Protein AF-A0A4Y2SSA8-F1 (afdb_monomer)

Radius of gyration: 27.98 Å; Cα contacts (8 Å, |Δi|>4): 42; chains: 1; bounding box: 52×66×75 Å

Mean predicted aligned error: 15.87 Å

Sequence (94 aa):
MLRHPSPLHRDQNSGHSRFASSARRHGLFSDGVILLHVNATQHSARVTQQLIESLGWGQMNHTLYRLHLFLHLKLYLSGQRFDDGVEVRDAVTS

Organism: Araneus ventricosus (NCBI:txid182803)

Foldseek 3Di:
DDDDDDDDDDDDPDDDDPDDDDDPPLPPDQPPAEDEDDPDPVCVDPVNVVVCVVSVYHYDDDPDDDPVVCPVVCVQCPPDDDPDPVRVVVSVVD

Structure (mmCIF, N/CA/C/O backbone):
data_AF-A0A4Y2SSA8-F1
#
_entry.id   AF-A0A4Y2SSA8-F1
#
loop_
_atom_site.group_PDB
_atom_site.id
_atom_site.type_symbol
_atom_site.la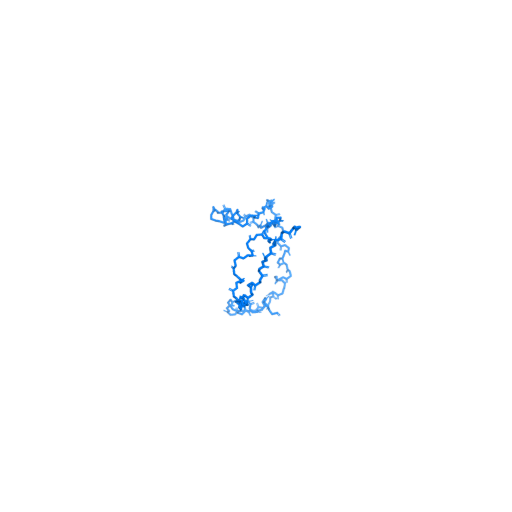bel_atom_id
_atom_site.label_alt_id
_atom_site.label_comp_id
_atom_site.labe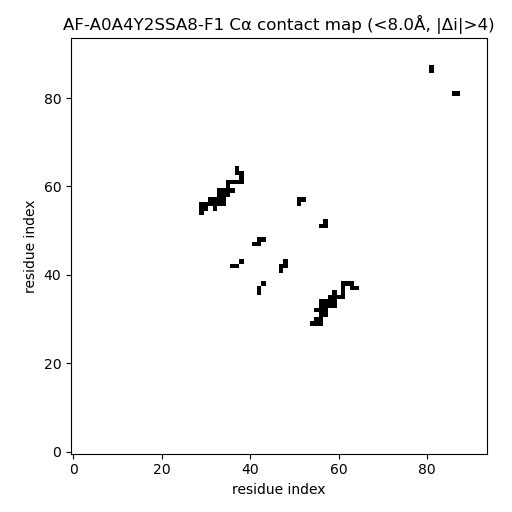l_asym_id
_atom_site.label_entity_id
_atom_site.label_seq_id
_atom_site.pdbx_PDB_ins_code
_atom_site.Cartn_x
_atom_site.Cartn_y
_atom_site.Cartn_z
_atom_site.occupancy
_atom_site.B_iso_or_equiv
_atom_site.auth_seq_id
_atom_site.auth_comp_id
_atom_site.auth_asym_id
_atom_site.auth_atom_id
_atom_site.pdbx_PDB_model_num
ATOM 1 N N . MET A 1 1 ? -34.457 -53.016 55.366 1.00 37.84 1 MET A N 1
ATOM 2 C CA . MET A 1 1 ? -33.230 -52.205 55.209 1.00 37.84 1 MET A CA 1
ATOM 3 C C . MET A 1 1 ? -33.095 -51.798 53.742 1.00 37.84 1 MET A C 1
ATOM 5 O O . MET A 1 1 ? -33.155 -52.667 52.893 1.00 37.84 1 MET A O 1
ATOM 9 N N . LEU A 1 2 ? -33.014 -50.482 53.507 1.00 36.12 2 LEU A N 1
ATOM 10 C CA . LEU A 1 2 ? -32.436 -49.711 52.385 1.00 36.12 2 LEU A CA 1
ATOM 11 C C . LEU A 1 2 ? -32.604 -50.109 50.888 1.00 36.12 2 LEU A C 1
ATOM 13 O O . LEU A 1 2 ? -31.952 -51.014 50.394 1.00 36.12 2 LEU A O 1
ATOM 17 N N . ARG A 1 3 ? -33.360 -49.236 50.187 1.00 37.62 3 ARG A N 1
ATOM 18 C CA . ARG A 1 3 ? -33.055 -48.432 48.967 1.00 37.62 3 ARG A CA 1
ATOM 19 C C . ARG A 1 3 ? -32.533 -49.099 47.667 1.00 37.62 3 ARG A C 1
ATOM 21 O O . ARG A 1 3 ? -31.387 -49.514 47.579 1.00 37.62 3 ARG A O 1
ATOM 28 N N . HIS A 1 4 ? -33.342 -48.963 46.606 1.00 42.09 4 HIS A N 1
ATOM 29 C CA . HIS A 1 4 ? -32.946 -48.767 45.189 1.00 42.09 4 HIS A CA 1
ATOM 30 C C . HIS A 1 4 ? -32.040 -47.515 45.024 1.00 42.09 4 HIS A C 1
ATOM 32 O O 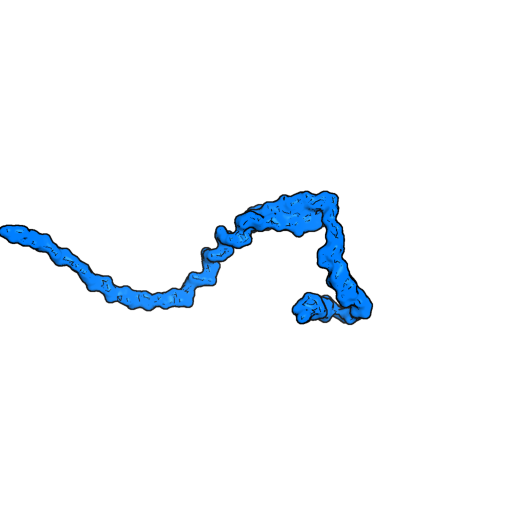. HIS A 1 4 ? -32.172 -46.626 45.875 1.00 42.09 4 HIS A O 1
ATOM 38 N N . PRO A 1 5 ? -31.174 -47.362 43.981 1.00 45.19 5 PRO A N 1
ATOM 39 C CA . PRO A 1 5 ? -31.621 -47.177 42.578 1.00 45.19 5 PRO A CA 1
ATOM 40 C C . PRO A 1 5 ? -30.668 -47.630 41.435 1.00 45.19 5 PRO A C 1
ATOM 42 O O . PRO A 1 5 ? -29.450 -47.666 41.575 1.00 45.19 5 PRO A O 1
ATOM 45 N N . SER A 1 6 ? -31.237 -47.894 40.250 1.00 45.25 6 SER A N 1
ATOM 46 C CA . SER A 1 6 ? -30.529 -47.875 38.950 1.00 45.25 6 SER A CA 1
ATOM 47 C C . SER A 1 6 ? -30.158 -46.433 38.572 1.00 45.25 6 SER A C 1
ATOM 49 O O . SER A 1 6 ? -30.907 -45.526 38.950 1.00 45.25 6 SER A O 1
ATOM 51 N N . PRO A 1 7 ? -29.072 -46.177 37.809 1.00 45.44 7 PRO A N 1
ATOM 52 C CA . PRO A 1 7 ? -29.283 -45.605 36.464 1.00 45.44 7 PRO A CA 1
ATOM 53 C C . PRO A 1 7 ? -28.148 -45.811 35.417 1.00 45.44 7 PRO A C 1
ATOM 55 O O . PRO A 1 7 ? -26.982 -45.946 35.755 1.00 45.44 7 PRO A O 1
ATOM 58 N N . LEU A 1 8 ? -28.534 -45.678 34.136 1.00 35.56 8 LEU A N 1
ATOM 59 C CA . LEU A 1 8 ? -27.768 -45.125 32.995 1.00 35.56 8 LEU A CA 1
ATOM 60 C C . LEU A 1 8 ? -26.475 -45.822 32.508 1.00 35.56 8 LEU A C 1
ATOM 62 O O . LEU A 1 8 ? -25.432 -45.709 33.133 1.00 35.56 8 LEU A O 1
ATOM 66 N N . HIS A 1 9 ? -26.480 -46.277 31.244 1.00 40.22 9 HIS A N 1
ATOM 67 C CA . HIS A 1 9 ? -25.534 -45.718 30.263 1.00 40.22 9 HIS A CA 1
ATOM 68 C C . HIS A 1 9 ? -26.070 -45.817 28.826 1.00 40.22 9 HIS A C 1
ATOM 70 O O . HIS A 1 9 ? -26.158 -46.882 28.220 1.00 40.22 9 HIS A O 1
ATOM 76 N N . ARG A 1 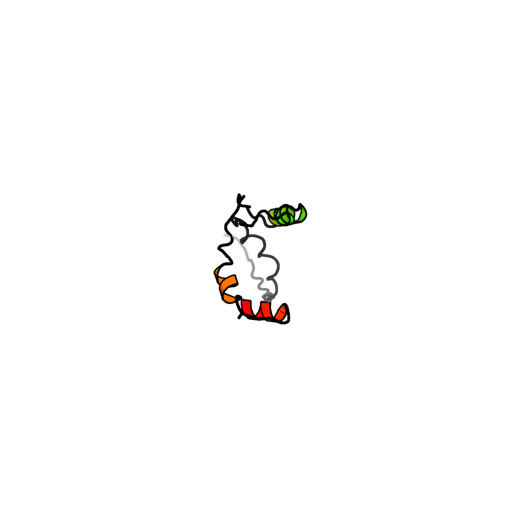10 ? -26.447 -44.652 28.301 1.00 33.78 10 ARG A N 1
ATOM 77 C CA . ARG A 1 10 ? -26.650 -44.354 26.887 1.00 33.78 10 ARG A CA 1
ATOM 78 C C . ARG A 1 10 ? -25.267 -44.048 26.324 1.00 33.78 10 ARG A C 1
ATOM 80 O O . ARG A 1 10 ? -24.699 -43.040 26.720 1.00 33.78 10 ARG A O 1
ATOM 87 N N . ASP A 1 11 ? -24.760 -44.863 25.407 1.00 39.25 11 ASP A N 1
ATOM 88 C CA . ASP A 1 11 ? -23.623 -44.468 24.572 1.00 39.25 11 ASP A CA 1
ATOM 89 C C . ASP A 1 11 ? -24.049 -44.526 23.105 1.00 39.25 11 ASP A C 1
ATOM 91 O O . ASP A 1 11 ? -24.115 -45.580 22.477 1.00 39.25 11 ASP A O 1
ATOM 95 N N . GLN A 1 12 ? -24.460 -43.370 22.587 1.00 45.62 12 GLN A N 1
ATOM 96 C CA . GLN A 1 12 ? -24.600 -43.143 21.156 1.00 45.62 12 GLN A CA 1
ATOM 97 C C . GLN A 1 12 ? -23.306 -42.465 20.719 1.00 45.62 12 GLN A C 1
ATOM 99 O O . GLN A 1 12 ? -23.152 -41.256 20.871 1.00 45.62 12 GLN A O 1
ATOM 104 N N . ASN A 1 13 ? -22.379 -43.262 20.190 1.00 40.41 13 ASN A N 1
ATOM 105 C CA . ASN A 1 13 ? -21.205 -42.791 19.468 1.00 40.41 13 ASN A CA 1
ATOM 106 C C . ASN A 1 13 ? -21.664 -42.049 18.200 1.00 40.41 13 ASN A C 1
ATOM 108 O O . ASN A 1 13 ? -21.858 -42.647 17.141 1.00 40.41 13 ASN A O 1
ATOM 112 N N . SER A 1 14 ? -21.904 -40.743 18.318 1.00 40.53 14 SER A N 1
ATOM 113 C CA . SER A 1 14 ? -22.128 -39.863 17.177 1.00 40.53 14 SER A CA 1
ATOM 114 C C . SER A 1 14 ? -20.777 -39.484 16.584 1.00 40.53 14 SER A C 1
ATOM 116 O O . SER A 1 14 ? -20.008 -38.740 17.196 1.00 40.53 14 SER A O 1
ATOM 118 N N . GLY A 1 15 ? -20.508 -40.009 15.388 1.00 40.22 15 GLY A N 1
ATOM 119 C CA . GLY A 1 15 ? -19.323 -39.718 14.594 1.00 40.22 15 GLY A CA 1
ATOM 120 C C . GLY A 1 15 ? -18.995 -38.225 14.559 1.00 40.22 15 GLY A C 1
ATOM 121 O O . GLY A 1 15 ? -19.814 -37.382 14.194 1.00 40.22 15 GLY A O 1
ATOM 122 N N . HIS A 1 16 ? -17.764 -37.917 14.953 1.00 43.97 16 HIS A N 1
ATOM 123 C CA . HIS A 1 16 ? -17.188 -36.584 14.957 1.00 43.97 16 HIS A CA 1
ATOM 124 C C . HIS A 1 16 ? -17.101 -36.041 13.523 1.00 43.97 16 HIS A C 1
ATOM 126 O O . HIS A 1 16 ? -16.201 -36.391 12.757 1.00 43.97 16 HIS A O 1
ATOM 132 N N . SER A 1 17 ? -18.050 -35.175 13.164 1.00 43.94 17 SER A N 1
ATOM 133 C CA . SER A 1 17 ? -18.021 -34.386 11.935 1.00 43.94 17 SER A CA 1
ATOM 134 C C . SER A 1 17 ? -16.798 -33.462 11.941 1.00 43.94 17 SER A C 1
ATOM 136 O O . SER A 1 17 ? -16.702 -32.530 12.741 1.00 43.94 17 SER A O 1
ATOM 138 N N . ARG A 1 18 ? -15.839 -33.728 11.048 1.00 53.56 18 ARG A N 1
ATOM 139 C CA . ARG A 1 18 ? -14.634 -32.915 10.839 1.00 53.56 18 ARG A CA 1
ATOM 140 C C . ARG A 1 18 ? -14.891 -31.745 9.888 1.00 53.56 18 ARG A C 1
ATOM 142 O O . ARG A 1 18 ? -14.181 -31.631 8.906 1.00 53.56 18 ARG A O 1
ATOM 149 N N . PHE A 1 19 ? -15.856 -30.868 10.142 1.00 51.25 19 PHE A N 1
ATOM 150 C CA . PHE A 1 19 ? -15.942 -29.602 9.397 1.00 51.25 19 PHE A CA 1
ATOM 151 C C . PHE A 1 19 ? -16.567 -28.499 10.250 1.00 51.25 19 PHE A C 1
ATOM 153 O O . PHE A 1 19 ? -17.758 -28.225 10.171 1.00 51.25 19 PHE A O 1
ATOM 160 N N . ALA A 1 20 ? -15.738 -27.843 11.064 1.00 48.06 20 ALA A N 1
ATOM 161 C CA . ALA A 1 20 ? -16.067 -26.555 11.670 1.00 48.06 20 ALA A CA 1
ATOM 162 C C . ALA A 1 20 ? -14.786 -25.790 12.042 1.00 48.06 20 ALA A C 1
ATOM 164 O O . ALA A 1 20 ? -14.429 -25.659 13.209 1.00 48.06 20 ALA A O 1
ATOM 165 N N . SER A 1 21 ? -14.079 -25.257 11.046 1.00 54.91 21 SER A N 1
ATOM 166 C CA . SER A 1 21 ? -12.985 -24.305 11.275 1.00 54.91 21 SER A CA 1
ATOM 167 C C . SER A 1 21 ? -13.104 -23.105 10.340 1.00 54.91 21 SER A C 1
ATOM 169 O O . SER A 1 21 ? -12.225 -22.856 9.525 1.00 54.91 21 SER A O 1
ATOM 171 N N . SER A 1 22 ? -14.209 -22.362 10.441 1.00 56.50 22 SER A N 1
ATOM 172 C CA . SER A 1 22 ? -14.357 -21.085 9.723 1.00 56.50 22 SER A CA 1
ATOM 173 C C . SER A 1 22 ? -14.889 -19.924 10.575 1.00 56.50 22 SER A C 1
ATOM 175 O O . SER A 1 22 ? -15.032 -18.826 10.057 1.00 56.50 22 SER A O 1
ATOM 177 N N . ALA A 1 23 ? -15.154 -20.101 11.875 1.00 54.44 23 ALA A N 1
ATOM 178 C CA . ALA A 1 23 ? -15.885 -19.086 12.653 1.00 54.44 23 ALA A CA 1
ATOM 179 C C . ALA A 1 23 ? -15.180 -18.573 13.926 1.00 54.44 23 ALA A C 1
ATOM 181 O O . ALA A 1 23 ? -15.825 -17.965 14.771 1.00 54.44 23 ALA A O 1
ATOM 182 N N . ARG A 1 24 ? -13.872 -18.810 14.120 1.00 48.78 24 ARG A N 1
ATOM 183 C CA . ARG A 1 24 ? -13.182 -18.443 15.382 1.00 48.78 24 ARG A CA 1
ATOM 184 C C . ARG A 1 24 ? -11.758 -17.901 15.215 1.00 48.78 24 ARG A C 1
ATOM 186 O O . ARG A 1 24 ? -10.870 -18.275 15.969 1.00 48.78 24 ARG A O 1
ATOM 193 N N . ARG A 1 25 ? -11.510 -17.026 14.236 1.00 53.16 25 ARG A N 1
ATOM 194 C CA . ARG A 1 25 ? -10.229 -16.283 14.159 1.00 53.16 25 ARG A CA 1
ATOM 195 C C . ARG A 1 25 ? -10.360 -14.762 14.256 1.00 53.16 25 ARG A C 1
ATOM 197 O O . ARG A 1 25 ? -9.359 -14.073 14.151 1.00 53.16 25 ARG A O 1
ATOM 204 N N . HIS A 1 26 ? -11.559 -14.242 14.512 1.00 54.34 26 HIS A N 1
ATOM 205 C CA . HIS A 1 26 ? -11.783 -12.796 14.638 1.00 54.34 26 HIS A CA 1
ATOM 206 C C . HIS A 1 26 ? -11.474 -12.216 16.031 1.00 54.34 26 HIS A C 1
ATOM 208 O O . HIS A 1 26 ? -11.574 -11.011 16.201 1.00 54.34 26 HIS A O 1
ATOM 214 N N . GLY A 1 27 ? -11.122 -13.036 17.031 1.00 49.84 27 GLY A N 1
ATOM 215 C CA . GLY A 1 27 ? -11.104 -12.584 18.431 1.00 49.84 27 GLY A CA 1
ATOM 216 C C . GLY A 1 27 ? -9.742 -12.420 19.110 1.00 49.84 27 GLY A C 1
ATOM 217 O O . GLY A 1 27 ? -9.728 -11.976 20.248 1.00 49.84 27 GLY A O 1
ATOM 218 N N . LEU A 1 28 ? -8.621 -12.817 18.492 1.00 53.50 28 LEU A N 1
ATOM 219 C CA . LEU A 1 28 ? -7.345 -12.985 19.224 1.00 53.50 28 LEU A CA 1
ATOM 220 C C . LEU A 1 28 ? -6.093 -12.389 18.555 1.00 53.50 28 LEU A C 1
ATOM 222 O O . LEU A 1 28 ? -5.028 -12.448 19.156 1.00 53.50 28 LEU A O 1
ATOM 226 N N . PHE A 1 29 ? -6.183 -11.825 17.345 1.00 57.84 29 PHE A N 1
ATOM 227 C CA . PHE A 1 29 ? -5.002 -11.313 16.621 1.00 57.84 29 PHE A CA 1
ATOM 228 C C . PHE A 1 29 ? -4.967 -9.791 16.433 1.00 57.84 29 PHE A C 1
ATOM 230 O O . PHE A 1 29 ? -3.988 -9.275 15.906 1.00 57.84 29 PHE A O 1
ATOM 237 N N . SER A 1 30 ? -6.020 -9.073 16.822 1.00 64.38 30 SER A N 1
ATOM 238 C CA . SER A 1 30 ? -6.139 -7.622 16.630 1.00 64.38 30 SER A CA 1
ATOM 239 C C . SER A 1 30 ? -5.909 -6.808 17.900 1.00 64.38 30 SER A C 1
ATOM 241 O O . SER A 1 30 ? -5.587 -5.625 17.796 1.00 64.38 30 SER A O 1
ATOM 243 N N . ASP A 1 31 ? -6.054 -7.418 19.078 1.00 74.25 31 ASP A N 1
ATOM 244 C CA . ASP A 1 31 ? -5.892 -6.702 20.341 1.00 74.25 31 ASP A CA 1
ATOM 245 C C . ASP A 1 31 ? -4.417 -6.323 20.547 1.00 74.25 31 ASP A C 1
ATOM 247 O O . ASP A 1 31 ? -3.522 -7.167 20.468 1.00 74.25 31 ASP A O 1
ATOM 251 N N . GLY A 1 32 ? -4.158 -5.028 20.734 1.00 83.12 32 GLY A N 1
ATOM 252 C CA . GLY A 1 32 ? -2.807 -4.475 20.870 1.00 83.12 32 GLY A CA 1
ATOM 253 C C . GLY A 1 32 ? -2.036 -4.227 19.563 1.00 83.12 32 GLY A C 1
ATOM 254 O O . GLY A 1 32 ? -0.871 -3.830 19.627 1.00 83.12 32 GLY A O 1
ATOM 255 N N . VAL A 1 33 ? -2.639 -4.410 18.380 1.00 89.69 33 VAL A N 1
ATOM 256 C CA . VAL A 1 33 ? -1.993 -4.046 17.104 1.00 89.69 33 VAL A CA 1
ATOM 257 C C . VAL A 1 33 ? -2.011 -2.528 16.918 1.00 89.69 33 VAL A C 1
ATOM 259 O O . VAL A 1 33 ? -3.065 -1.895 16.989 1.00 89.69 33 VAL A O 1
ATOM 262 N N . ILE A 1 34 ? -0.842 -1.943 16.639 1.00 88.75 34 ILE A N 1
ATOM 263 C CA . ILE A 1 34 ? -0.688 -0.515 16.336 1.00 88.75 34 ILE A CA 1
ATOM 264 C C . ILE A 1 34 ? -0.296 -0.350 14.869 1.00 88.75 34 ILE A C 1
ATOM 266 O O . ILE A 1 34 ? 0.762 -0.806 14.434 1.00 88.75 34 ILE A O 1
ATOM 270 N N . LEU A 1 35 ? -1.141 0.343 14.110 1.00 88.00 35 LEU A N 1
ATOM 271 C CA . LEU A 1 35 ? -0.893 0.691 12.721 1.00 88.00 35 LEU A CA 1
ATOM 272 C C . LEU A 1 35 ? 0.003 1.934 12.631 1.00 88.00 35 LEU A C 1
ATOM 274 O O . LEU A 1 35 ? -0.403 3.043 12.995 1.00 88.00 35 LEU A O 1
ATOM 278 N N . LEU A 1 36 ? 1.200 1.751 12.071 1.00 86.62 36 LEU A N 1
ATOM 279 C CA . LEU A 1 36 ? 2.095 2.831 11.660 1.00 86.62 36 LEU A CA 1
ATOM 280 C C . LEU A 1 36 ? 1.970 3.051 10.148 1.00 86.62 36 LEU A C 1
ATOM 282 O O . LEU A 1 36 ? 2.319 2.174 9.361 1.00 86.62 36 LEU A O 1
ATOM 286 N N . HIS A 1 37 ? 1.484 4.221 9.736 1.00 82.56 37 HIS A N 1
ATOM 287 C CA . HIS A 1 37 ? 1.312 4.577 8.327 1.00 82.56 37 HIS A CA 1
ATOM 288 C C . HIS A 1 37 ? 1.660 6.052 8.078 1.00 82.5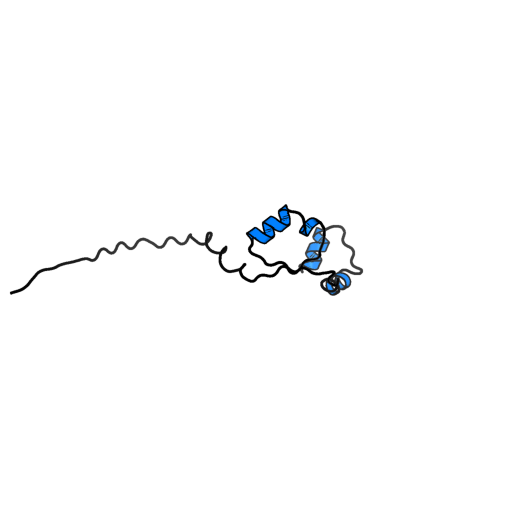6 37 HIS A C 1
ATOM 290 O O . HIS A 1 37 ? 1.762 6.856 9.006 1.00 82.56 37 HIS A O 1
ATOM 296 N N . VAL A 1 38 ? 1.883 6.409 6.810 1.00 80.50 38 VAL A N 1
ATOM 297 C CA . VAL A 1 38 ? 2.099 7.803 6.400 1.00 80.50 38 VAL A CA 1
ATOM 298 C C . VAL A 1 38 ? 0.777 8.564 6.426 1.00 80.50 38 VAL A C 1
ATOM 300 O O . VAL A 1 38 ? -0.252 8.010 6.060 1.00 80.50 38 VAL A O 1
ATOM 303 N N . ASN A 1 39 ? 0.790 9.847 6.783 1.00 80.75 39 ASN A N 1
ATOM 304 C CA . ASN A 1 39 ? -0.402 10.699 6.749 1.00 80.75 39 ASN A CA 1
ATOM 305 C C . ASN A 1 39 ? -0.807 11.084 5.306 1.00 80.75 39 ASN A C 1
ATOM 307 O O . ASN A 1 39 ? -0.795 12.257 4.936 1.00 80.75 39 ASN A O 1
ATOM 311 N N . ALA A 1 40 ? -1.090 10.098 4.451 1.00 82.12 40 ALA A N 1
ATOM 312 C CA . ALA A 1 40 ? -1.664 10.334 3.132 1.00 82.12 40 ALA A CA 1
ATOM 313 C C . ALA A 1 40 ? -3.182 10.509 3.254 1.00 82.12 40 ALA A C 1
ATOM 315 O O . ALA A 1 40 ? -3.833 9.813 4.031 1.00 82.12 40 ALA A O 1
ATOM 316 N N . THR A 1 41 ? -3.764 11.383 2.431 1.00 85.19 41 THR A N 1
ATOM 317 C CA . THR A 1 41 ? -5.198 11.725 2.463 1.00 85.19 41 THR A CA 1
ATOM 318 C C . THR A 1 41 ? -6.120 10.500 2.410 1.00 85.19 41 THR A C 1
ATOM 320 O O . THR A 1 41 ? -7.178 10.493 3.033 1.00 85.19 41 THR A O 1
ATOM 323 N N . GLN A 1 42 ? -5.709 9.438 1.711 1.00 86.12 42 GLN A N 1
ATOM 324 C CA . GLN A 1 42 ? -6.457 8.180 1.612 1.00 86.12 42 GLN A CA 1
ATOM 325 C C . GLN A 1 42 ? -6.566 7.434 2.951 1.00 86.12 42 GLN A C 1
ATOM 327 O O . GLN A 1 42 ? -7.561 6.750 3.192 1.00 86.12 42 GLN A O 1
ATOM 332 N N . HIS A 1 43 ? -5.584 7.577 3.841 1.00 82.50 43 HIS A N 1
ATOM 333 C CA . HIS A 1 43 ? -5.622 6.962 5.166 1.00 82.50 43 HIS A CA 1
ATOM 334 C C . HIS A 1 43 ? -6.495 7.745 6.148 1.00 82.50 43 HIS A C 1
ATOM 336 O O . HIS A 1 43 ? -7.135 7.149 7.009 1.00 82.50 43 HIS 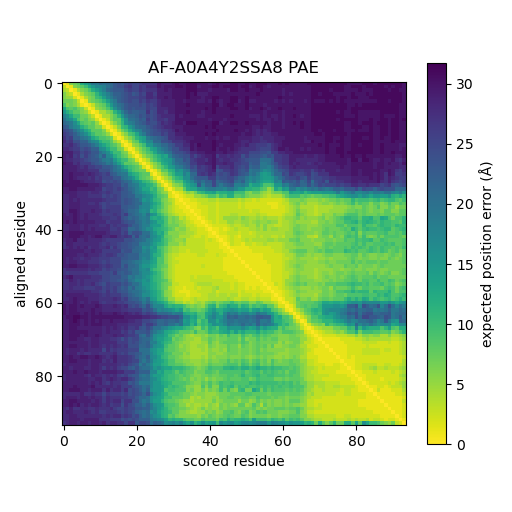A O 1
ATOM 342 N N . SER A 1 44 ? -6.604 9.063 5.970 1.00 82.69 44 SER A N 1
ATOM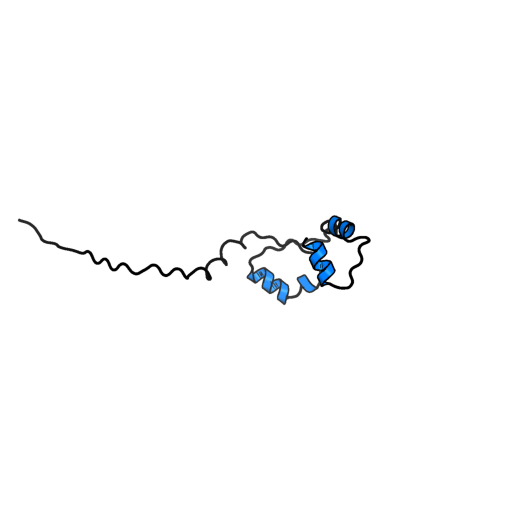 343 C CA . SER A 1 44 ? -7.526 9.913 6.737 1.00 82.69 44 SER A CA 1
ATOM 344 C C . SER A 1 44 ? -8.971 9.851 6.226 1.00 82.69 44 SER A C 1
ATOM 346 O O . SER A 1 44 ? -9.872 10.402 6.857 1.00 82.69 44 SER A O 1
ATOM 348 N N . ALA A 1 45 ? -9.217 9.204 5.081 1.00 91.50 45 ALA A N 1
ATOM 349 C CA . ALA A 1 45 ? -10.560 9.052 4.541 1.00 91.50 45 ALA A CA 1
ATOM 350 C C . ALA A 1 45 ? -11.453 8.276 5.519 1.00 91.50 45 ALA A C 1
ATOM 352 O O . ALA A 1 45 ? -11.047 7.265 6.094 1.00 91.50 45 ALA A O 1
ATOM 353 N N . ARG A 1 46 ? -12.708 8.720 5.660 1.00 92.81 46 ARG A N 1
ATOM 354 C CA . ARG A 1 46 ? -13.675 8.152 6.612 1.00 92.81 46 ARG A CA 1
ATOM 355 C C . ARG A 1 46 ? -13.825 6.635 6.479 1.00 92.81 46 ARG A C 1
ATOM 357 O O . ARG A 1 46 ? -13.871 5.948 7.489 1.00 92.81 46 ARG A O 1
ATOM 364 N N . VAL A 1 47 ? -13.872 6.124 5.249 1.00 93.50 47 VAL A N 1
ATOM 365 C CA . VAL A 1 47 ? -13.997 4.682 4.980 1.00 93.50 47 VAL A CA 1
ATOM 366 C C . VAL A 1 47 ? -12.811 3.908 5.563 1.00 93.50 47 VAL A C 1
ATOM 368 O O . VAL A 1 47 ? -12.999 2.874 6.196 1.00 93.50 47 VAL A O 1
ATOM 371 N N . THR A 1 48 ? -11.595 4.434 5.408 1.00 92.06 48 THR A N 1
ATOM 372 C CA . THR A 1 48 ? -10.374 3.818 5.937 1.00 92.06 48 THR A CA 1
ATOM 373 C C . THR A 1 48 ? -10.346 3.857 7.461 1.00 92.06 48 THR A C 1
ATOM 375 O O . THR A 1 48 ? -10.035 2.853 8.091 1.00 92.06 48 THR A O 1
ATOM 378 N N . GLN A 1 49 ? -10.732 4.984 8.063 1.00 92.31 49 GLN A N 1
ATOM 379 C CA . GLN A 1 49 ? -10.802 5.123 9.520 1.00 92.31 49 GLN A CA 1
ATOM 380 C C . GLN A 1 49 ? -11.824 4.158 10.136 1.00 92.31 49 GLN A C 1
ATOM 382 O O . GLN A 1 49 ? -11.496 3.439 11.075 1.00 92.31 49 GLN A O 1
ATOM 387 N N . GLN A 1 50 ? -13.010 4.038 9.531 1.00 93.56 50 GLN A N 1
ATOM 388 C CA . GLN A 1 50 ? -14.029 3.071 9.955 1.00 93.56 50 GLN A CA 1
ATOM 389 C C . GLN A 1 50 ? -13.539 1.621 9.852 1.00 93.56 50 GLN A C 1
ATOM 391 O O . GLN A 1 50 ? -13.852 0.801 10.714 1.00 93.56 50 GLN A O 1
ATOM 396 N N . LEU A 1 51 ? -12.756 1.292 8.820 1.00 91.81 51 LEU A N 1
ATOM 397 C CA . LEU A 1 51 ? -12.152 -0.032 8.696 1.00 91.81 51 LEU A CA 1
ATOM 398 C C . LEU A 1 51 ? -11.140 -0.286 9.819 1.00 91.81 51 LEU A C 1
ATOM 400 O O . LEU A 1 51 ? -11.196 -1.339 10.448 1.00 91.81 51 LEU A O 1
ATOM 404 N N . ILE A 1 52 ? -10.253 0.671 10.101 1.00 90.44 52 ILE A N 1
ATOM 405 C CA . ILE A 1 52 ? -9.246 0.544 11.165 1.00 90.44 52 ILE A CA 1
ATOM 406 C C . ILE A 1 52 ? -9.922 0.351 12.532 1.00 90.44 52 ILE A C 1
ATOM 408 O O . ILE A 1 52 ? -9.537 -0.542 13.287 1.00 90.44 52 ILE A O 1
ATOM 412 N N . GLU A 1 53 ? -10.977 1.119 12.813 1.00 90.50 53 GLU A N 1
ATOM 413 C CA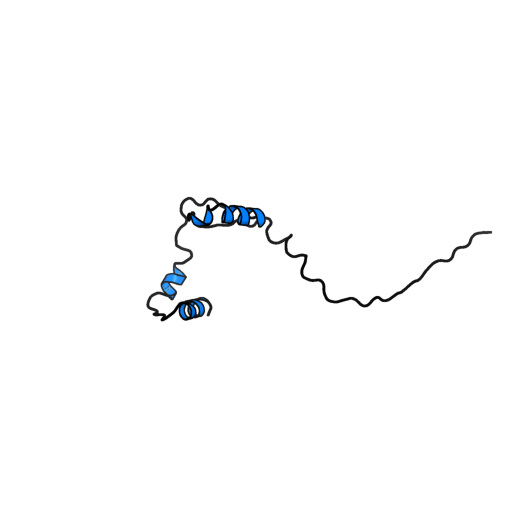 . GLU A 1 53 ? -11.803 0.963 14.015 1.00 90.50 53 GLU A CA 1
ATOM 414 C C . GLU A 1 53 ? -12.468 -0.419 14.078 1.00 90.50 53 GLU A C 1
ATOM 416 O O . GLU A 1 53 ? -12.420 -1.077 15.115 1.00 90.50 53 GLU A O 1
ATOM 421 N N . SER A 1 54 ? -13.034 -0.905 12.965 1.00 90.81 54 SER A N 1
ATOM 422 C CA . SER A 1 54 ? -13.677 -2.229 12.910 1.00 90.81 54 SER A CA 1
ATOM 423 C C . SER A 1 54 ? -12.704 -3.390 13.139 1.00 90.81 54 SER A C 1
ATOM 425 O O . SER A 1 54 ? -13.103 -4.452 13.615 1.00 90.81 54 SER A O 1
ATOM 427 N N . LEU A 1 55 ? -11.423 -3.182 12.818 1.00 89.44 55 LEU A N 1
ATOM 428 C CA . LEU A 1 55 ? -10.349 -4.136 13.073 1.00 89.44 55 LEU A CA 1
ATOM 429 C C . LEU A 1 55 ? -9.846 -4.072 14.522 1.00 89.44 55 LEU A C 1
ATOM 431 O O . LEU A 1 55 ? -9.125 -4.976 14.937 1.00 89.44 55 LEU A O 1
ATOM 435 N N . GLY A 1 56 ? -10.227 -3.048 15.295 1.00 89.31 56 GLY A N 1
ATOM 436 C CA . GLY A 1 56 ? -9.779 -2.841 16.673 1.00 89.31 56 GLY A CA 1
ATOM 437 C C . GLY A 1 56 ? -8.320 -2.396 16.783 1.00 89.31 56 GLY A C 1
ATOM 438 O O . GLY A 1 56 ? -7.693 -2.617 17.815 1.00 89.31 56 GLY A O 1
ATOM 439 N N . TRP A 1 57 ? -7.751 -1.817 15.722 1.00 91.50 57 TRP A N 1
ATOM 440 C CA . TRP A 1 57 ? -6.339 -1.436 15.694 1.00 91.50 57 TRP A CA 1
ATOM 441 C C . TRP A 1 57 ? -6.130 -0.018 16.229 1.00 91.50 57 TRP A C 1
ATOM 443 O O . TRP A 1 57 ? -6.832 0.920 15.850 1.00 91.50 57 TRP A O 1
ATOM 453 N N . GLY A 1 58 ? -5.106 0.157 17.065 1.00 89.06 58 GLY A N 1
ATOM 454 C CA . GLY A 1 58 ? -4.616 1.481 17.436 1.00 89.06 58 GLY A CA 1
ATOM 455 C C . GLY A 1 58 ? -3.909 2.153 16.256 1.00 89.06 58 GLY A C 1
ATOM 456 O O . GLY A 1 58 ? -3.340 1.480 15.399 1.00 89.06 58 GLY A O 1
ATOM 457 N N . GLN A 1 59 ? -3.903 3.485 16.206 1.00 87.00 59 GLN A N 1
ATOM 458 C CA . GLN A 1 59 ? -3.144 4.247 15.208 1.00 87.00 59 GLN A CA 1
ATOM 459 C C . GLN A 1 59 ? -2.073 5.088 15.893 1.00 87.00 59 GLN A C 1
ATOM 461 O O . GLN A 1 59 ? -2.351 5.794 16.862 1.00 87.00 59 GLN A O 1
ATOM 466 N N . MET A 1 60 ? -0.849 5.040 15.368 1.00 85.12 60 MET A 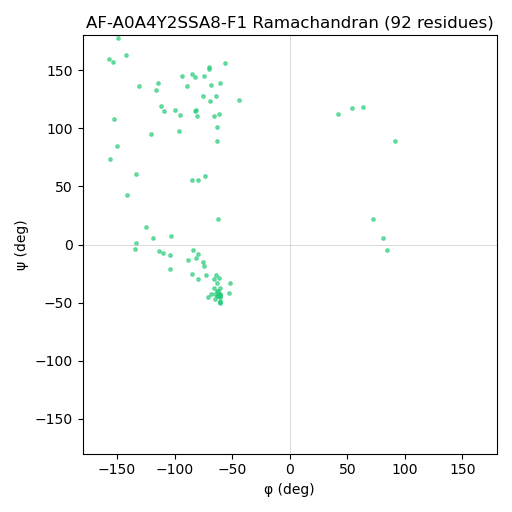N 1
ATOM 467 C CA . MET A 1 60 ? 0.220 5.927 15.813 1.00 85.12 60 MET A CA 1
ATOM 468 C C . MET A 1 60 ? 0.279 7.145 14.893 1.00 85.12 60 MET A C 1
ATOM 470 O O . MET A 1 60 ? 0.651 7.031 13.725 1.00 85.12 60 MET A O 1
ATOM 474 N N . ASN A 1 61 ? -0.076 8.319 15.421 1.00 75.75 61 ASN A N 1
ATOM 475 C CA . ASN A 1 61 ? 0.065 9.576 14.691 1.00 75.75 61 ASN A CA 1
ATOM 476 C C . ASN A 1 61 ? 1.547 9.866 14.473 1.00 75.75 61 ASN A C 1
ATOM 478 O O . ASN A 1 61 ? 2.271 10.167 15.422 1.00 75.75 61 ASN A O 1
ATOM 482 N N . HIS A 1 62 ? 1.996 9.779 13.222 1.00 70.88 62 HIS A N 1
ATOM 483 C CA . HIS A 1 62 ? 3.368 10.095 12.879 1.00 70.88 62 HIS A CA 1
ATOM 484 C C . HIS A 1 62 ? 3.465 11.400 12.091 1.00 70.88 62 HIS A C 1
ATOM 486 O O . HIS A 1 62 ? 3.068 11.497 10.930 1.00 70.88 62 HIS A O 1
ATOM 492 N N . THR A 1 63 ? 4.106 12.393 12.698 1.00 61.75 63 THR A N 1
ATOM 493 C CA . THR A 1 63 ? 4.329 13.730 12.139 1.00 61.75 63 THR A CA 1
ATOM 494 C C . THR A 1 63 ? 5.493 13.747 11.141 1.00 61.75 63 THR A C 1
ATOM 496 O O . THR A 1 63 ? 6.408 14.535 11.300 1.00 61.75 63 THR A O 1
ATOM 499 N N . LEU A 1 64 ? 5.457 12.896 10.101 1.00 63.81 64 LEU A N 1
ATOM 500 C CA . LEU A 1 64 ? 6.499 12.684 9.064 1.00 63.81 64 LEU A CA 1
ATOM 501 C C . LEU A 1 64 ? 7.502 11.569 9.426 1.00 63.81 64 LEU A C 1
ATOM 503 O O . LEU A 1 64 ? 8.537 11.826 10.042 1.00 63.81 64 LEU A O 1
ATOM 507 N N . TYR A 1 65 ? 7.205 10.314 9.053 1.00 57.72 65 TYR A N 1
ATOM 508 C CA . TYR A 1 65 ? 8.196 9.233 9.149 1.00 57.72 65 TYR A CA 1
ATOM 509 C C . TYR A 1 65 ? 8.948 9.050 7.844 1.00 57.72 65 TYR A C 1
ATOM 511 O O . TYR A 1 65 ? 8.428 9.220 6.741 1.00 57.72 65 TYR A O 1
ATOM 519 N N . ARG A 1 66 ? 10.218 8.714 8.032 1.00 62.66 66 ARG A N 1
ATOM 520 C CA . ARG A 1 66 ? 11.268 8.656 7.035 1.00 62.66 66 ARG A CA 1
ATOM 521 C C . ARG A 1 66 ? 11.019 7.511 6.058 1.00 62.66 66 ARG A C 1
ATOM 523 O O . ARG A 1 66 ? 10.746 6.383 6.460 1.00 62.66 66 ARG A O 1
ATOM 530 N N . LEU A 1 67 ? 11.244 7.795 4.778 1.00 62.19 67 LEU A N 1
ATOM 531 C CA . LEU A 1 67 ? 11.223 6.880 3.626 1.00 62.19 67 LEU A CA 1
ATOM 532 C C . LEU A 1 67 ? 12.281 5.749 3.691 1.00 62.19 67 LEU A C 1
ATOM 534 O O . LEU A 1 67 ? 12.670 5.200 2.663 1.00 62.19 67 LEU A O 1
ATOM 538 N N . HIS A 1 68 ? 12.786 5.408 4.878 1.00 68.56 68 HIS A N 1
ATOM 539 C CA . HIS A 1 68 ? 13.851 4.427 5.071 1.00 68.56 68 HIS A CA 1
ATOM 540 C C . HIS A 1 68 ? 13.385 2.988 4.838 1.00 68.56 68 HIS A C 1
ATOM 542 O O . HIS A 1 68 ? 14.198 2.166 4.427 1.00 68.56 68 HIS A O 1
ATOM 548 N N . LEU A 1 69 ? 12.091 2.687 5.022 1.00 71.12 69 LEU A N 1
ATOM 549 C CA . LEU A 1 69 ? 11.577 1.319 4.879 1.00 71.12 69 LEU A CA 1
ATOM 550 C C . LEU A 1 69 ? 11.767 0.760 3.459 1.00 71.12 69 LEU A C 1
ATOM 552 O O . LEU A 1 69 ? 11.970 -0.435 3.284 1.00 71.12 69 LEU A O 1
ATOM 556 N N . PHE A 1 70 ? 11.775 1.630 2.449 1.00 82.50 70 PHE A N 1
ATOM 557 C CA . PHE A 1 70 ? 11.899 1.232 1.047 1.00 82.50 70 PHE A CA 1
ATOM 558 C C . PHE A 1 70 ? 13.295 1.462 0.462 1.00 82.50 70 PHE A C 1
ATOM 560 O O . PHE A 1 70 ? 13.471 1.301 -0.742 1.00 82.50 70 PHE A O 1
ATOM 567 N N . LEU A 1 71 ? 14.298 1.843 1.263 1.00 88.06 71 LEU A N 1
ATOM 568 C CA . LEU A 1 71 ? 15.632 2.157 0.735 1.00 88.06 71 LEU A CA 1
ATOM 569 C C . LEU A 1 71 ? 16.257 0.951 0.023 1.00 88.06 71 LEU A C 1
ATOM 571 O O . LEU A 1 71 ? 16.678 1.065 -1.126 1.00 88.06 71 LEU A O 1
ATOM 575 N N . HIS A 1 72 ? 16.267 -0.207 0.683 1.00 88.44 72 HIS A N 1
ATOM 576 C CA . HIS A 1 72 ? 16.827 -1.433 0.115 1.00 88.44 72 HIS A CA 1
ATOM 577 C C . HIS A 1 72 ? 16.035 -1.919 -1.099 1.00 88.44 72 HIS A C 1
ATOM 579 O O . HIS A 1 72 ? 16.638 -2.327 -2.085 1.00 88.44 72 HIS A O 1
ATOM 585 N N . LEU A 1 73 ? 14.705 -1.783 -1.073 1.00 89.94 73 LEU A N 1
ATOM 586 C CA . LEU A 1 73 ? 13.856 -2.110 -2.218 1.00 89.94 73 LEU A CA 1
ATOM 587 C C . LEU A 1 73 ? 14.154 -1.208 -3.423 1.00 89.94 73 LEU A C 1
ATOM 589 O O . LEU A 1 73 ? 14.289 -1.694 -4.540 1.00 89.94 73 LEU A O 1
ATOM 593 N N . LYS A 1 74 ? 14.311 0.104 -3.210 1.00 89.62 74 LYS A N 1
ATOM 594 C CA . LYS A 1 74 ? 14.674 1.038 -4.285 1.00 89.62 74 LYS A CA 1
ATOM 595 C C . LYS A 1 74 ? 16.051 0.734 -4.860 1.00 89.62 74 LYS A C 1
ATOM 597 O O . LYS A 1 74 ? 16.210 0.826 -6.068 1.00 89.62 74 LYS A O 1
ATOM 602 N N . LEU A 1 75 ? 17.027 0.387 -4.019 1.00 92.38 75 LEU A N 1
ATOM 603 C CA . LEU A 1 75 ? 18.358 -0.010 -4.481 1.00 92.38 75 LEU A CA 1
ATOM 604 C C . LEU A 1 75 ? 18.308 -1.307 -5.287 1.00 92.38 75 LEU A C 1
ATOM 606 O O . LEU A 1 75 ? 18.929 -1.374 -6.339 1.00 92.38 75 LEU A O 1
ATOM 610 N N . TYR A 1 76 ? 17.538 -2.294 -4.826 1.00 91.94 76 TYR A N 1
ATOM 611 C CA . TYR A 1 76 ? 17.344 -3.555 -5.532 1.00 91.94 76 TYR A CA 1
ATOM 612 C C . TYR A 1 76 ? 16.723 -3.340 -6.917 1.00 91.94 76 TYR A C 1
ATOM 614 O O . TYR A 1 76 ? 17.247 -3.836 -7.908 1.00 91.94 76 TYR A O 1
ATOM 622 N N . LEU A 1 77 ? 15.652 -2.549 -7.006 1.00 93.31 77 LEU A N 1
ATOM 623 C CA . LEU A 1 77 ? 14.961 -2.265 -8.269 1.00 93.31 77 LEU A CA 1
ATOM 624 C C . LEU A 1 77 ? 15.720 -1.281 -9.174 1.00 93.31 77 LEU A C 1
ATOM 626 O O . LEU A 1 77 ? 15.402 -1.146 -10.355 1.00 93.31 77 LEU A O 1
ATOM 630 N N . SER A 1 78 ? 16.710 -0.567 -8.639 1.00 94.19 78 SER A N 1
ATOM 631 C CA . SER A 1 78 ? 17.473 0.425 -9.391 1.00 94.19 78 SER A CA 1
ATOM 632 C C . SER A 1 78 ? 18.256 -0.232 -10.527 1.00 94.19 78 SER A C 1
ATOM 634 O O . SER A 1 78 ? 19.036 -1.153 -10.309 1.00 94.19 78 SER A O 1
ATOM 636 N N . GLY A 1 79 ? 18.096 0.288 -11.745 1.00 93.50 79 GLY A N 1
ATOM 637 C CA . GLY A 1 79 ? 18.803 -0.202 -12.933 1.00 93.50 79 GLY A CA 1
ATOM 638 C C . GLY A 1 79 ? 18.146 -1.401 -13.622 1.00 93.50 79 GLY A C 1
ATOM 639 O O . GLY A 1 79 ? 18.590 -1.777 -14.704 1.00 93.50 79 GLY A O 1
ATOM 640 N N . GLN A 1 80 ? 17.076 -1.957 -13.053 1.00 95.12 80 GLN A N 1
ATOM 641 C CA . GLN A 1 80 ? 16.260 -2.971 -13.715 1.00 95.12 80 GLN A CA 1
ATOM 642 C C . GLN A 1 80 ? 15.205 -2.302 -14.612 1.00 95.12 80 GLN A C 1
ATOM 644 O O . GLN A 1 80 ? 14.720 -1.205 -14.317 1.00 95.12 80 GLN A O 1
ATOM 649 N N . ARG A 1 81 ? 14.867 -2.949 -15.730 1.00 95.69 81 ARG A N 1
ATOM 650 C CA . ARG A 1 81 ? 13.752 -2.567 -16.604 1.00 95.69 81 ARG A CA 1
ATOM 651 C C . ARG A 1 81 ? 12.713 -3.672 -16.566 1.00 95.69 81 ARG A C 1
ATOM 653 O O . ARG A 1 81 ? 13.078 -4.839 -16.600 1.00 95.69 81 ARG A O 1
ATOM 660 N N . PHE A 1 82 ? 11.459 -3.257 -16.514 1.00 95.44 82 PHE A N 1
ATOM 661 C CA . PHE A 1 82 ? 10.299 -4.131 -16.499 1.00 95.44 82 PHE A CA 1
ATOM 662 C C . PHE A 1 82 ? 9.326 -3.615 -17.549 1.00 95.44 82 PHE A C 1
ATOM 664 O O . PHE A 1 82 ? 9.127 -2.397 -17.647 1.00 95.44 82 PHE A O 1
ATOM 671 N N . ASP A 1 83 ? 8.749 -4.524 -18.317 1.00 96.75 83 ASP A N 1
ATOM 672 C CA . ASP A 1 83 ? 7.802 -4.197 -19.378 1.00 96.75 83 ASP A CA 1
ATOM 673 C C . ASP A 1 83 ? 6.376 -4.041 -18.824 1.00 96.75 83 ASP A C 1
ATOM 675 O O . ASP A 1 83 ? 5.573 -3.278 -19.368 1.00 96.75 83 ASP A O 1
ATOM 679 N N . ASP A 1 84 ? 6.072 -4.686 -17.690 1.00 96.25 84 ASP A N 1
ATOM 680 C CA . ASP A 1 84 ? 4.784 -4.568 -17.010 1.00 96.25 84 ASP A CA 1
ATOM 681 C C . ASP A 1 84 ? 4.855 -4.732 -15.476 1.00 96.25 84 ASP A C 1
ATOM 683 O O . ASP A 1 84 ? 5.904 -4.943 -14.865 1.00 96.25 84 ASP A O 1
ATOM 687 N N . GLY A 1 85 ? 3.699 -4.579 -14.822 1.00 94.44 85 GLY A N 1
ATOM 688 C CA . GLY A 1 85 ? 3.587 -4.689 -13.366 1.00 94.44 85 GLY A CA 1
ATOM 689 C C . GLY A 1 85 ? 3.654 -6.120 -12.821 1.00 94.44 85 GLY A C 1
ATOM 690 O O . GLY A 1 85 ? 3.894 -6.289 -11.626 1.00 94.44 85 GLY A O 1
ATOM 691 N N . VAL A 1 86 ? 3.436 -7.139 -13.656 1.00 96.44 86 VAL A N 1
ATOM 692 C CA . VAL A 1 86 ? 3.588 -8.548 -13.273 1.00 96.44 86 VAL A CA 1
ATOM 693 C C . VAL A 1 86 ? 5.067 -8.859 -13.101 1.00 96.44 86 VAL A C 1
ATOM 695 O O . VAL A 1 86 ? 5.437 -9.400 -12.065 1.00 96.44 86 VAL A O 1
ATOM 698 N N . GLU A 1 87 ? 5.914 -8.411 -14.025 1.00 96.25 87 GLU A N 1
ATOM 699 C CA . GLU A 1 87 ? 7.366 -8.580 -13.912 1.00 96.25 87 GLU A CA 1
ATOM 700 C C . GLU A 1 87 ? 7.936 -7.879 -12.673 1.00 96.25 87 GLU A C 1
ATOM 702 O O . GLU A 1 87 ? 8.738 -8.460 -11.941 1.00 96.25 87 GLU A O 1
ATOM 707 N N . VAL A 1 88 ? 7.476 -6.654 -12.377 1.00 95.12 88 VAL A N 1
ATOM 708 C CA . VAL A 1 88 ? 7.866 -5.945 -11.144 1.00 95.12 88 VAL A CA 1
ATOM 709 C C . VAL A 1 88 ? 7.443 -6.737 -9.911 1.00 95.12 88 VAL A C 1
ATOM 711 O O . VAL A 1 88 ? 8.220 -6.858 -8.964 1.00 95.12 88 VAL A O 1
ATOM 714 N N . ARG A 1 89 ? 6.208 -7.259 -9.896 1.00 95.12 89 ARG A N 1
ATOM 715 C CA . ARG A 1 89 ? 5.695 -8.046 -8.770 1.00 95.12 89 ARG A CA 1
ATOM 716 C C . ARG A 1 89 ? 6.547 -9.289 -8.565 1.00 95.12 89 ARG A C 1
ATOM 718 O O . ARG A 1 89 ? 6.980 -9.534 -7.445 1.00 95.12 89 ARG A O 1
ATOM 725 N N . ASP A 1 90 ? 6.797 -10.032 -9.633 1.00 95.19 90 ASP A N 1
ATOM 726 C CA . ASP A 1 90 ? 7.542 -11.278 -9.567 1.00 95.19 90 ASP A CA 1
ATOM 727 C C . ASP A 1 90 ? 8.976 -11.010 -9.067 1.00 95.19 90 ASP A C 1
ATOM 729 O O . ASP A 1 90 ? 9.432 -11.701 -8.158 1.00 95.19 90 ASP A O 1
ATOM 733 N N . ALA A 1 91 ? 9.620 -9.919 -9.505 1.00 92.94 91 ALA A N 1
ATOM 734 C CA . ALA A 1 91 ? 10.936 -9.500 -9.017 1.00 92.94 91 ALA A CA 1
ATOM 735 C C . ALA A 1 91 ? 10.978 -9.134 -7.520 1.00 92.94 91 ALA A C 1
ATOM 737 O O . ALA A 1 91 ? 11.996 -9.355 -6.871 1.00 92.94 91 ALA A O 1
ATOM 738 N N . VAL A 1 92 ? 9.904 -8.578 -6.943 1.00 92.38 92 VAL A N 1
ATOM 739 C CA . VAL A 1 92 ? 9.869 -8.229 -5.504 1.00 92.38 92 VAL A CA 1
ATOM 740 C C . VAL A 1 92 ? 9.393 -9.368 -4.602 1.00 92.38 92 VAL A C 1
ATOM 742 O O . VAL A 1 92 ? 9.519 -9.261 -3.382 1.00 92.38 92 VAL A O 1
ATOM 745 N N . THR A 1 93 ? 8.815 -10.428 -5.176 1.00 90.19 93 THR A N 1
ATOM 746 C CA . THR A 1 93 ? 8.315 -11.601 -4.435 1.00 90.19 93 THR A CA 1
ATOM 747 C C . THR A 1 93 ? 9.211 -12.834 -4.524 1.00 90.19 93 THR A C 1
ATOM 749 O O . THR A 1 93 ? 8.935 -13.809 -3.823 1.00 90.19 93 THR A O 1
ATOM 752 N N . SER A 1 94 ? 10.230 -12.803 -5.388 1.00 68.06 94 SER A N 1
ATOM 753 C CA . SER A 1 94 ? 11.203 -13.886 -5.578 1.00 68.06 94 SER A CA 1
ATOM 754 C C . SER A 1 94 ? 12.196 -13.989 -4.425 1.00 68.06 94 SER A C 1
ATOM 756 O O . SER A 1 94 ? 12.549 -15.142 -4.094 1.00 68.06 94 SER A O 1
#

Solvent-accessible surface area (backbone atoms only — not comparable to full-atom values): 6617 Å² total; per-residue (Å²): 135,86,83,86,83,88,82,88,86,88,81,79,86,72,80,82,78,90,81,85,87,84,86,83,76,90,83,79,78,32,82,88,38,68,49,79,61,74,87,45,72,71,60,72,31,67,71,46,45,53,49,41,56,75,53,54,41,47,73,51,89,50,96,77,77,75,79,63,88,48,46,66,58,51,58,67,55,54,92,65,86,67,96,49,72,64,58,50,47,51,68,76,71,111

InterPro domains:
  IPR036397 Ribonuclease H superfamily [G3DSA:3.30.420.10] (12-94)

Secondary structure (DSSP, 8-state):
---------------------SSSSSSSSSTT-EEE----HHHHSHHHHHHHHHTT-EEE--SS--GGGGHHHHHHHTT---SSHHHHHHHHH-

pLDDT: mean 73.52, std 20.71, range [33.78, 96.75]

Nearest PDB structures (foldseek):
  5t3a-assembly1_A-2  TM=6.083E-01  e=2.339E-01  Visna-maedi virus
  3hph-assembly1_B  TM=5.958E-01  e=2.509E-01  Visna/maedi virus EV1 KV1772
  3hpg-assembly2_F  TM=5.848E-01  e=2.509E-01  Visna/maedi virus EV1 KV1772
  3hph-assembly1_C  TM=5.388E-01  e=4.102E-01  Visna/maedi virus EV1 KV1772
  3vqd-assembly1_A  TM=5.997E-01  e=1.176E+00  Human immunodeficiency virus 1